Protein AF-A0A920T5D7-F1 (afdb_monomer_lite)

Foldseek 3Di:
DVVVVVVVVVVVVVVVVVQLQEADPVCNVCPVQAQDKDKDWDPPADPVRTKIKIWHWHQPDSNQWIKIWMDIPNNPKIKIKIWGQDPVVRWIKIWMGIPVGDIDIDTDDDDDDD

Secondary structure (DSSP, 8-state):
-HHHHHHHHHHHHHHHHHHHHSPPGGGGGGGGGTT-EEEEE-TT--SSS--EEEEEEEEEGGGTEEEEEEEEGGGTEEEEEEEEEETTTTEEEEEEEETTS-EEEEEE------

pLDDT: mean 87.91, std 14.85, range [49.25, 98.56]

Radius of gyration: 19.7 Å; chains: 1; bounding box: 43×52×41 Å

Structure (mmCIF, N/CA/C/O backbone):
data_AF-A0A920T5D7-F1
#
_entry.id   AF-A0A920T5D7-F1
#
loop_
_atom_site.group_PDB
_atom_site.id
_atom_site.type_symbol
_atom_site.label_atom_id
_atom_site.label_alt_id
_atom_site.label_comp_id
_atom_site.label_asym_id
_atom_site.label_entity_id
_atom_site.label_seq_id
_atom_site.pdbx_PDB_ins_code
_atom_site.Cartn_x
_atom_site.Cartn_y
_atom_site.Cartn_z
_atom_site.occupancy
_atom_site.B_iso_or_equiv
_atom_site.auth_seq_id
_atom_site.auth_comp_id
_atom_site.auth_asym_id
_atom_site.auth_atom_id
_atom_site.pdbx_PDB_model_num
ATOM 1 N N . MET A 1 1 ? 21.811 -41.297 -17.945 1.00 55.50 1 MET A N 1
ATOM 2 C CA . MET A 1 1 ? 21.712 -39.964 -18.592 1.00 55.50 1 MET A CA 1
ATOM 3 C C . MET A 1 1 ? 20.310 -39.352 -18.514 1.00 55.50 1 MET A C 1
ATOM 5 O O . MET A 1 1 ? 20.204 -38.248 -18.007 1.00 55.50 1 MET A O 1
ATOM 9 N N . LYS A 1 2 ? 19.225 -40.054 -18.898 1.00 49.25 2 LYS A N 1
ATOM 10 C CA . LYS A 1 2 ? 17.840 -39.523 -18.805 1.00 49.25 2 LYS A CA 1
ATOM 11 C C . LYS A 1 2 ? 17.432 -39.034 -17.399 1.00 49.25 2 LYS A C 1
ATOM 13 O O . LYS A 1 2 ? 16.849 -37.968 -17.282 1.00 49.25 2 LYS A O 1
ATOM 18 N N . LYS A 1 3 ? 17.811 -39.751 -16.329 1.00 52.78 3 LYS A N 1
ATOM 19 C CA . LYS A 1 3 ? 17.532 -39.342 -14.933 1.00 52.78 3 LYS A CA 1
ATOM 20 C C . LYS A 1 3 ? 18.279 -38.068 -14.494 1.00 52.78 3 LYS A C 1
ATOM 22 O O . LYS A 1 3 ? 17.747 -37.308 -13.701 1.00 52.78 3 LYS A O 1
ATOM 27 N N . ILE A 1 4 ? 19.474 -37.815 -15.038 1.00 62.03 4 ILE A N 1
ATOM 28 C CA . ILE A 1 4 ? 20.276 -36.614 -14.731 1.00 62.03 4 ILE A CA 1
ATOM 29 C C . ILE A 1 4 ? 19.677 -35.380 -15.424 1.00 62.03 4 ILE A C 1
ATOM 31 O O . ILE A 1 4 ? 19.588 -34.319 -14.816 1.00 62.03 4 ILE A O 1
ATOM 35 N N . ILE A 1 5 ? 19.182 -35.540 -16.657 1.00 63.28 5 ILE A N 1
ATOM 36 C CA . ILE A 1 5 ? 18.495 -34.472 -17.405 1.00 63.28 5 ILE A CA 1
ATOM 37 C C . ILE A 1 5 ? 17.206 -34.028 -16.690 1.00 63.28 5 ILE A C 1
ATOM 39 O O . ILE A 1 5 ? 16.928 -32.836 -16.627 1.00 63.28 5 ILE A O 1
ATOM 43 N N . VAL A 1 6 ? 16.454 -34.963 -16.095 1.00 61.47 6 VAL A N 1
ATOM 44 C CA . VAL A 1 6 ? 15.225 -34.648 -15.337 1.00 61.47 6 VAL A CA 1
ATOM 45 C C . VAL A 1 6 ? 15.520 -33.837 -14.067 1.00 61.47 6 VAL A C 1
ATOM 47 O O . VAL A 1 6 ? 14.794 -32.893 -13.773 1.00 61.47 6 VAL A O 1
ATOM 50 N N . ILE A 1 7 ? 16.602 -34.149 -13.344 1.00 63.22 7 ILE A N 1
ATOM 51 C CA . ILE A 1 7 ? 16.996 -33.415 -12.126 1.00 63.22 7 ILE A CA 1
ATOM 52 C C . ILE A 1 7 ? 17.459 -31.987 -12.465 1.00 63.22 7 ILE A C 1
ATOM 54 O O . ILE A 1 7 ? 17.081 -31.041 -11.776 1.00 63.22 7 ILE A O 1
ATOM 58 N N . LEU A 1 8 ? 18.214 -31.812 -13.556 1.00 61.91 8 LEU A N 1
ATOM 59 C CA . LEU A 1 8 ? 18.635 -30.492 -14.047 1.00 61.91 8 LEU A CA 1
ATOM 60 C C . LEU A 1 8 ? 17.445 -29.613 -14.463 1.00 61.91 8 LEU A C 1
ATOM 62 O O . LEU A 1 8 ? 17.428 -28.423 -14.154 1.00 61.91 8 LEU A O 1
ATOM 66 N N . PHE A 1 9 ? 16.429 -30.196 -15.104 1.00 60.38 9 PHE A N 1
ATOM 67 C CA . PHE A 1 9 ? 15.213 -29.467 -15.478 1.00 60.38 9 PHE A CA 1
ATOM 68 C C . PHE A 1 9 ? 14.397 -29.018 -14.257 1.00 60.38 9 PHE A C 1
ATOM 70 O O . PHE A 1 9 ? 13.904 -27.893 -14.226 1.00 60.38 9 PHE A O 1
ATOM 77 N N . PHE A 1 10 ? 14.289 -29.865 -13.228 1.00 60.75 10 PHE A N 1
ATOM 78 C CA . PHE A 1 10 ? 13.566 -29.521 -12.000 1.00 60.75 10 PHE A CA 1
ATOM 79 C C . PHE A 1 10 ? 14.275 -28.423 -11.188 1.00 60.75 10 PHE A C 1
ATOM 81 O O . PHE A 1 10 ? 13.616 -27.537 -10.649 1.00 60.75 10 PHE A O 1
ATOM 88 N N . GLY A 1 11 ? 15.613 -28.433 -11.145 1.00 62.00 11 GLY A N 1
ATOM 89 C CA . GLY A 1 11 ? 16.400 -27.391 -10.475 1.00 62.00 11 GLY A CA 1
ATOM 90 C C . GLY A 1 11 ? 16.265 -26.005 -11.120 1.00 62.00 11 GLY A C 1
ATOM 91 O O . GLY A 1 11 ? 16.162 -25.008 -10.406 1.00 62.00 11 GLY A O 1
ATOM 92 N N . LEU A 1 12 ? 16.192 -25.931 -12.457 1.00 60.91 12 LEU A N 1
ATOM 93 C CA . LEU A 1 12 ? 16.006 -24.660 -13.172 1.00 60.91 12 LEU A CA 1
ATOM 94 C C . LEU A 1 12 ? 14.642 -24.007 -12.889 1.00 60.91 12 LEU A C 1
ATOM 96 O O . LEU A 1 12 ? 14.566 -22.787 -12.750 1.00 60.91 12 LEU A O 1
ATOM 100 N N . LEU A 1 13 ? 13.577 -24.807 -12.773 1.00 60.56 13 LEU A N 1
ATOM 101 C CA . LEU A 1 13 ? 12.222 -24.308 -12.500 1.00 60.56 13 LEU A CA 1
ATOM 102 C C . LEU A 1 13 ? 12.110 -23.659 -11.111 1.00 60.56 13 LEU A C 1
ATOM 104 O O . LEU A 1 13 ? 11.432 -22.646 -10.948 1.00 60.56 13 LEU A O 1
ATOM 108 N N . ILE A 1 14 ? 12.810 -24.203 -10.113 1.00 60.03 14 ILE A N 1
ATOM 109 C CA . ILE A 1 14 ? 12.816 -23.655 -8.749 1.00 60.03 14 ILE A CA 1
ATOM 110 C C . ILE A 1 14 ? 13.587 -22.325 -8.695 1.00 60.03 14 ILE A C 1
ATOM 112 O O . ILE A 1 14 ? 13.147 -21.387 -8.033 1.00 60.03 14 ILE A O 1
ATOM 116 N N . ALA A 1 15 ? 14.701 -22.209 -9.424 1.00 58.62 15 ALA A N 1
ATOM 117 C CA . ALA A 1 15 ? 15.496 -20.981 -9.465 1.00 58.62 15 ALA A CA 1
ATOM 118 C C . ALA A 1 15 ? 14.745 -19.807 -10.124 1.00 58.62 15 ALA A C 1
ATOM 120 O O . ALA A 1 15 ? 14.776 -18.694 -9.601 1.00 58.62 15 ALA A O 1
ATOM 121 N N . GLN A 1 16 ? 14.012 -20.052 -11.219 1.00 56.03 16 GLN A N 1
ATOM 122 C CA . GLN A 1 16 ? 13.193 -19.014 -11.866 1.00 56.03 16 GLN A CA 1
ATOM 123 C C . GLN A 1 16 ? 12.056 -18.512 -10.966 1.00 56.03 16 GLN A C 1
ATOM 125 O O . GLN A 1 16 ? 11.758 -17.317 -10.961 1.00 56.03 16 GLN A O 1
ATOM 130 N N . ASN A 1 17 ? 11.456 -19.390 -10.158 1.00 57.78 17 ASN A N 1
ATOM 131 C CA . ASN A 1 17 ? 10.404 -18.993 -9.222 1.00 57.78 17 ASN A CA 1
ATOM 132 C C . ASN A 1 17 ? 10.900 -18.035 -8.128 1.00 57.78 17 ASN A C 1
ATOM 134 O O . ASN A 1 17 ? 10.125 -17.200 -7.667 1.00 57.78 17 ASN A O 1
ATOM 138 N N . ASN A 1 18 ? 12.165 -18.119 -7.714 1.00 58.44 18 ASN A N 1
ATOM 139 C CA . ASN A 1 18 ? 12.700 -17.230 -6.679 1.00 58.44 18 ASN A CA 1
ATOM 140 C C . ASN A 1 18 ? 12.926 -15.801 -7.201 1.00 58.44 18 ASN A C 1
ATOM 142 O O . ASN A 1 18 ? 12.562 -14.844 -6.521 1.00 58.44 18 ASN A O 1
ATOM 146 N N . GLU A 1 19 ? 13.435 -15.650 -8.427 1.00 58.72 19 GLU A N 1
ATOM 147 C CA . GLU A 1 19 ? 13.599 -14.347 -9.096 1.00 58.72 19 GLU A CA 1
ATOM 148 C C . GLU A 1 19 ? 12.241 -13.667 -9.332 1.00 58.72 19 GLU A C 1
ATOM 150 O O . GLU A 1 19 ? 12.048 -12.512 -8.946 1.00 58.72 19 GLU A O 1
ATOM 155 N N . ILE A 1 20 ? 11.256 -14.414 -9.856 1.00 59.97 20 ILE A N 1
ATOM 156 C CA . ILE A 1 20 ? 9.891 -13.917 -10.117 1.00 59.97 20 ILE A CA 1
ATOM 157 C C . ILE A 1 20 ? 9.202 -13.422 -8.842 1.00 59.97 20 ILE A C 1
ATOM 159 O O . ILE A 1 20 ? 8.314 -12.576 -8.938 1.00 59.97 20 ILE A O 1
ATOM 163 N N . ASN A 1 21 ? 9.580 -13.920 -7.662 1.00 70.56 21 ASN A N 1
ATOM 164 C CA . ASN A 1 21 ? 8.949 -13.572 -6.388 1.00 70.56 21 ASN A CA 1
ATOM 165 C C . ASN A 1 21 ? 9.705 -12.529 -5.560 1.00 70.56 21 ASN A C 1
ATOM 167 O O . ASN A 1 21 ? 9.163 -12.053 -4.562 1.00 70.56 21 ASN A O 1
ATOM 171 N N . SER A 1 22 ? 10.905 -12.136 -5.978 1.00 86.88 22 SER A N 1
ATOM 172 C CA . SER A 1 22 ? 11.711 -11.153 -5.256 1.00 86.88 22 SER A CA 1
ATOM 173 C C . SER A 1 22 ? 11.274 -9.710 -5.535 1.00 86.88 22 SER A C 1
ATOM 175 O O . SER A 1 22 ? 10.644 -9.409 -6.554 1.00 86.88 22 SER A O 1
ATOM 177 N N . LEU A 1 23 ? 11.580 -8.801 -4.605 1.00 94.69 23 LEU A N 1
ATOM 178 C CA . LEU A 1 23 ? 11.464 -7.365 -4.843 1.00 94.69 23 LEU A CA 1
ATOM 179 C C . LEU A 1 23 ? 12.704 -6.843 -5.570 1.00 94.69 23 LEU A C 1
ATOM 181 O O . LEU A 1 23 ? 13.831 -7.263 -5.303 1.00 94.69 23 LEU A O 1
ATOM 185 N N . SER A 1 24 ? 12.499 -5.857 -6.447 1.00 94.50 24 SER A N 1
ATOM 186 C CA . SER A 1 24 ? 13.607 -5.077 -7.001 1.00 94.50 24 SER A CA 1
ATOM 187 C C . SER A 1 24 ? 14.436 -4.441 -5.881 1.00 94.50 24 SER A C 1
ATOM 189 O O . SER A 1 24 ? 13.915 -4.136 -4.809 1.00 94.50 24 SER A O 1
ATOM 191 N N . GLU A 1 25 ? 15.726 -4.221 -6.134 1.00 94.31 25 GLU A N 1
ATOM 192 C CA . GLU A 1 25 ? 16.696 -3.806 -5.114 1.00 94.31 25 GLU A CA 1
ATOM 193 C C . GLU A 1 25 ? 16.235 -2.607 -4.272 1.00 94.31 25 GLU A C 1
ATOM 195 O O . GLU A 1 25 ? 16.253 -2.670 -3.044 1.00 94.31 25 GLU A O 1
ATOM 200 N N . HIS A 1 26 ? 15.726 -1.559 -4.921 1.00 94.62 26 HIS A N 1
ATOM 201 C CA . HIS A 1 26 ? 15.249 -0.343 -4.254 1.00 94.62 26 HIS A CA 1
ATOM 202 C C . HIS A 1 26 ? 13.988 -0.541 -3.404 1.00 94.62 26 HIS A C 1
ATOM 204 O O . HIS A 1 26 ? 13.661 0.309 -2.578 1.00 94.62 26 HIS A O 1
ATOM 210 N N . LEU A 1 27 ? 13.272 -1.649 -3.600 1.00 95.69 27 LEU A N 1
ATOM 211 C CA . LEU A 1 27 ? 12.076 -2.000 -2.843 1.00 95.69 27 LEU A CA 1
ATOM 212 C C . LEU A 1 27 ? 12.346 -3.045 -1.755 1.00 95.69 27 LEU A C 1
ATOM 214 O O . LEU A 1 27 ? 11.474 -3.256 -0.918 1.00 95.69 27 LEU A O 1
ATOM 218 N N . LYS A 1 28 ? 13.542 -3.646 -1.692 1.00 94.69 28 LYS A N 1
ATOM 219 C CA . LYS A 1 28 ? 13.901 -4.652 -0.674 1.00 94.69 28 LYS A CA 1
ATOM 220 C C . LYS A 1 28 ? 13.580 -4.255 0.775 1.00 94.69 28 LYS A C 1
ATOM 222 O O . LYS A 1 28 ? 13.114 -5.119 1.516 1.00 94.69 28 LYS A O 1
ATOM 227 N N . PRO A 1 29 ? 13.726 -2.985 1.213 1.00 93.38 29 PRO A N 1
ATOM 228 C CA . PRO A 1 29 ? 13.328 -2.599 2.570 1.00 93.38 29 PRO A CA 1
ATOM 229 C C . PRO A 1 29 ? 11.857 -2.904 2.908 1.00 93.38 29 PRO A C 1
ATOM 231 O O . PRO A 1 29 ? 11.515 -3.056 4.082 1.00 93.38 29 PRO A O 1
ATOM 234 N N . PHE A 1 30 ? 10.988 -3.030 1.897 1.00 94.88 30 PHE A N 1
ATOM 235 C CA . PHE A 1 30 ? 9.575 -3.345 2.075 1.00 94.88 30 PHE A CA 1
ATOM 236 C C . PHE A 1 30 ? 9.267 -4.842 2.234 1.00 94.88 30 PHE A C 1
ATOM 238 O O . PHE A 1 30 ? 8.141 -5.178 2.599 1.00 94.88 30 PHE A O 1
ATOM 245 N N . GLU A 1 31 ? 10.229 -5.748 2.019 1.00 94.69 31 GLU A N 1
ATOM 246 C CA . GLU A 1 31 ? 9.993 -7.205 2.059 1.00 94.69 31 GLU A CA 1
ATOM 247 C C . GLU A 1 31 ? 9.314 -7.655 3.354 1.00 94.69 31 GLU A C 1
ATOM 249 O O . GLU A 1 31 ? 8.392 -8.467 3.335 1.00 94.69 31 GLU A O 1
ATOM 254 N N . ARG A 1 32 ? 9.699 -7.061 4.491 1.00 95.00 32 ARG A N 1
ATOM 255 C CA . ARG A 1 32 ? 9.142 -7.408 5.805 1.00 95.00 32 ARG A CA 1
ATOM 256 C C . ARG A 1 32 ? 7.650 -7.103 5.963 1.00 95.00 32 ARG A C 1
ATOM 258 O O . ARG A 1 32 ? 7.072 -7.557 6.954 1.00 95.00 32 ARG A O 1
ATOM 265 N N . TYR A 1 33 ? 7.053 -6.311 5.074 1.00 96.50 33 TYR A N 1
ATOM 266 C CA . TYR A 1 33 ? 5.638 -5.930 5.119 1.00 96.50 33 TYR A CA 1
ATOM 267 C C . TYR A 1 33 ? 4.781 -6.742 4.146 1.00 96.50 33 TYR A C 1
ATOM 269 O O . TYR A 1 33 ? 3.578 -6.845 4.358 1.00 96.50 33 TYR A O 1
ATOM 277 N N . LEU A 1 34 ? 5.376 -7.337 3.110 1.00 96.31 34 LEU A N 1
ATOM 278 C CA . LEU A 1 34 ? 4.629 -8.038 2.071 1.00 96.31 34 LEU A CA 1
ATOM 279 C C . LEU A 1 34 ? 3.825 -9.227 2.612 1.00 96.31 34 LEU A C 1
ATOM 281 O O . LEU A 1 34 ? 4.299 -9.989 3.455 1.00 96.31 34 LEU A O 1
ATOM 285 N N . GLY A 1 35 ? 2.605 -9.381 2.095 1.00 96.06 35 GLY A N 1
ATOM 286 C CA . GLY A 1 35 ? 1.644 -10.410 2.487 1.00 96.06 35 GLY A CA 1
ATOM 287 C C . GLY A 1 35 ? 1.007 -10.174 3.857 1.00 96.06 35 GLY A C 1
ATOM 288 O O . GLY A 1 35 ? 0.258 -11.028 4.330 1.00 96.06 35 GLY A O 1
ATOM 289 N N . LYS A 1 36 ? 1.300 -9.048 4.519 1.00 98.19 36 LYS A N 1
ATOM 290 C CA . LYS A 1 36 ? 0.774 -8.738 5.850 1.00 98.19 36 LYS A CA 1
ATOM 291 C C . LYS A 1 36 ? -0.390 -7.769 5.775 1.00 98.19 36 LYS A C 1
ATOM 293 O O . LYS A 1 36 ? -0.451 -6.884 4.921 1.00 98.19 36 LYS A O 1
ATOM 298 N N . THR A 1 37 ? -1.277 -7.932 6.746 1.00 98.38 37 THR A N 1
ATOM 299 C CA . THR A 1 37 ? -2.372 -7.012 7.022 1.00 98.38 37 THR A CA 1
ATOM 300 C C . THR A 1 37 ? -2.104 -6.319 8.346 1.00 98.38 37 THR A C 1
ATOM 302 O O . THR A 1 37 ? -1.793 -6.972 9.344 1.00 98.38 37 THR A O 1
ATOM 305 N N . PHE A 1 38 ? -2.229 -4.999 8.355 1.00 98.00 38 PHE A N 1
ATOM 306 C CA . PHE A 1 38 ? -2.069 -4.165 9.536 1.00 98.00 38 PHE A CA 1
ATOM 307 C C . PHE A 1 38 ? -3.403 -3.514 9.864 1.00 98.00 38 PHE A C 1
ATOM 309 O O . PHE A 1 38 ? -4.086 -3.028 8.967 1.00 98.00 38 PHE A O 1
ATOM 316 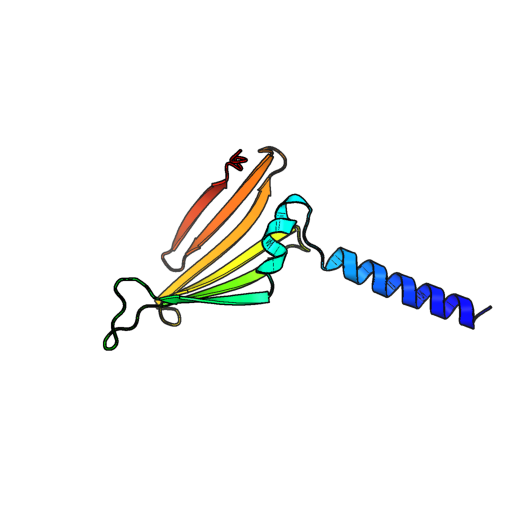N N . LYS A 1 39 ? -3.751 -3.483 11.149 1.00 97.50 39 LYS A N 1
ATOM 317 C CA . LYS A 1 39 ? -4.903 -2.746 11.663 1.00 97.50 39 LYS A CA 1
ATOM 318 C C . LYS A 1 39 ? -4.397 -1.635 12.574 1.00 97.50 39 LYS A C 1
ATOM 320 O O . LYS A 1 39 ? -3.685 -1.917 13.535 1.00 97.50 39 LYS A O 1
ATOM 325 N N . GLY A 1 40 ? -4.744 -0.396 12.250 1.00 96.56 40 GLY A N 1
ATOM 326 C CA . GLY A 1 40 ? -4.471 0.781 13.065 1.00 96.56 40 GLY A CA 1
ATOM 327 C C . GLY A 1 40 ? -5.769 1.333 13.636 1.00 96.56 40 GLY A C 1
ATOM 328 O O . GLY A 1 40 ? -6.769 1.408 12.931 1.00 96.56 40 GLY A O 1
ATOM 329 N N . GLU A 1 41 ? -5.759 1.711 14.907 1.00 97.00 41 GLU A N 1
ATOM 330 C CA . GLU A 1 41 ? -6.868 2.422 15.539 1.00 97.00 41 GLU A CA 1
ATOM 331 C C . GLU A 1 41 ? -6.569 3.924 15.545 1.00 97.00 41 GLU A C 1
ATOM 333 O O . GLU A 1 41 ? -5.442 4.341 15.829 1.00 97.00 41 GLU A O 1
ATOM 338 N N . PHE A 1 42 ? -7.559 4.745 15.193 1.00 94.69 42 PHE A N 1
ATOM 339 C CA . PHE A 1 42 ? -7.391 6.195 15.192 1.00 94.69 42 PHE A CA 1
ATOM 340 C C . PHE A 1 42 ? -7.404 6.733 16.624 1.00 94.69 42 PHE A C 1
ATOM 342 O O . PHE A 1 42 ? -8.132 6.238 17.477 1.00 94.69 42 PHE A O 1
ATOM 349 N N . ALA A 1 43 ? -6.666 7.817 16.881 1.00 95.50 43 ALA A N 1
ATOM 350 C CA . ALA A 1 43 ? -6.634 8.454 18.203 1.00 95.50 43 ALA A CA 1
ATOM 351 C C . ALA A 1 43 ? -8.013 8.956 18.682 1.00 95.50 43 ALA A C 1
ATOM 353 O O . ALA A 1 43 ? -8.219 9.156 19.875 1.00 95.50 43 ALA A O 1
ATOM 354 N N . THR A 1 44 ? -8.950 9.171 17.755 1.00 93.81 44 THR A N 1
ATOM 355 C CA . THR A 1 44 ? -10.338 9.579 18.019 1.00 93.81 44 THR A CA 1
ATOM 356 C C . THR A 1 44 ? -11.303 8.404 18.203 1.00 93.81 44 THR A C 1
ATOM 358 O O . THR A 1 44 ? -12.489 8.634 18.430 1.00 93.81 44 THR A O 1
ATOM 361 N N . SER A 1 45 ? -10.825 7.164 18.075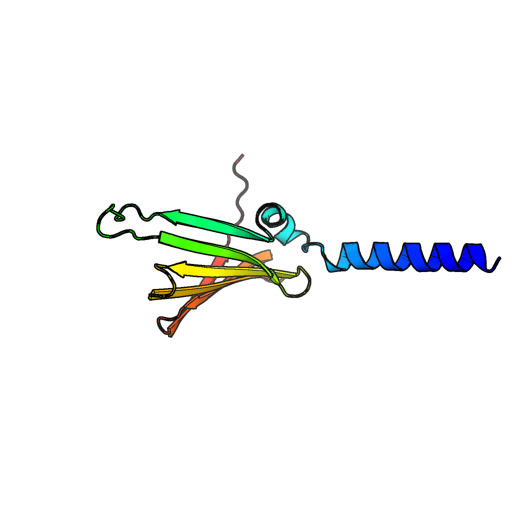 1.00 94.38 45 SER A N 1
ATOM 362 C CA . SER A 1 45 ? -11.623 5.951 18.257 1.00 94.38 45 SER A CA 1
ATOM 363 C C . SER A 1 45 ? -12.081 5.809 19.711 1.00 94.38 45 SER A C 1
ATOM 365 O O . SER A 1 45 ? -11.308 6.043 20.643 1.00 94.38 45 SER A O 1
ATOM 367 N N . THR A 1 46 ? -13.338 5.409 19.915 1.00 95.62 46 THR A N 1
ATOM 368 C CA . THR A 1 46 ? -13.875 5.052 21.238 1.00 95.62 46 THR A CA 1
ATOM 369 C C . THR A 1 46 ? -14.545 3.682 21.199 1.00 95.62 46 THR A C 1
ATOM 371 O O . THR A 1 46 ? -14.758 3.110 20.131 1.00 95.62 46 THR A O 1
ATOM 374 N N . LYS A 1 47 ? -14.923 3.141 22.365 1.00 93.19 47 LYS A N 1
ATOM 375 C CA . LYS A 1 47 ? -15.646 1.859 22.434 1.00 93.19 47 LYS A CA 1
ATOM 376 C C . LYS A 1 47 ? -17.009 1.923 21.742 1.00 93.19 47 LYS A C 1
ATOM 378 O O . LYS A 1 47 ? -17.443 0.941 21.154 1.00 93.19 47 LYS A O 1
ATOM 383 N N . GLU A 1 48 ? -17.675 3.070 21.825 1.00 96.06 48 GLU A N 1
ATOM 384 C CA . GLU A 1 48 ? -19.007 3.314 21.269 1.00 96.06 48 GLU A CA 1
ATOM 385 C C . GLU A 1 48 ? -18.945 3.656 19.777 1.00 96.06 48 GLU A C 1
ATOM 387 O O . GLU A 1 48 ? -19.884 3.368 19.036 1.00 96.06 48 GLU A O 1
ATOM 392 N N . LYS A 1 49 ? -17.840 4.264 19.334 1.00 93.38 49 LYS A N 1
ATOM 393 C CA . LYS A 1 49 ? -17.587 4.612 17.938 1.00 93.38 49 LYS A CA 1
ATOM 394 C C . LYS A 1 49 ? -16.159 4.208 17.556 1.00 93.38 49 LYS A C 1
ATOM 396 O O . LYS A 1 49 ? -15.275 5.070 17.509 1.00 93.38 49 LYS A O 1
ATOM 401 N N . PRO A 1 50 ? -15.916 2.910 17.306 1.00 93.88 50 PRO A N 1
ATOM 402 C CA . PRO A 1 50 ? -14.602 2.455 16.891 1.00 93.88 50 PRO A CA 1
ATOM 403 C C . PRO A 1 50 ? -14.274 3.030 15.515 1.00 93.88 50 PRO A C 1
ATOM 405 O O . PRO A 1 50 ? -15.106 3.003 14.609 1.00 93.88 50 PRO A O 1
ATOM 408 N N . VAL A 1 51 ? -13.056 3.543 15.364 1.00 96.94 51 VAL A N 1
ATOM 409 C CA . VAL A 1 51 ? -12.537 4.018 14.081 1.00 96.94 51 VAL A CA 1
ATOM 410 C C . VAL A 1 51 ? -11.191 3.362 13.838 1.00 96.94 51 VAL A C 1
ATOM 412 O O . VAL A 1 51 ? -10.243 3.560 14.601 1.00 96.94 51 VAL A O 1
ATOM 415 N N . PHE A 1 52 ? -11.096 2.570 12.775 1.00 97.06 52 PHE A N 1
ATOM 416 C CA . PHE A 1 52 ? -9.881 1.834 12.442 1.00 97.06 52 PHE A CA 1
ATOM 417 C C . PHE A 1 52 ? -9.625 1.816 10.939 1.00 97.06 52 PHE A C 1
ATOM 419 O O . PHE A 1 52 ? -10.553 1.870 10.137 1.00 97.06 52 PHE A O 1
ATOM 426 N N . ASP A 1 53 ? -8.352 1.712 10.576 1.00 97.75 53 ASP A N 1
ATOM 427 C CA . ASP A 1 53 ? -7.886 1.491 9.211 1.00 97.75 53 ASP A CA 1
ATOM 428 C C . ASP A 1 53 ? -7.257 0.101 9.118 1.00 97.75 53 ASP A C 1
ATOM 430 O O . ASP A 1 53 ? -6.468 -0.298 9.982 1.00 97.75 53 ASP A O 1
ATOM 434 N N . VAL A 1 54 ? -7.607 -0.642 8.076 1.00 98.25 54 VAL A N 1
ATOM 435 C CA . VAL A 1 54 ? -6.988 -1.924 7.745 1.00 98.25 54 VAL A CA 1
ATOM 436 C C . VAL A 1 54 ? -6.236 -1.757 6.440 1.00 98.25 54 VAL A C 1
ATOM 438 O O . VAL A 1 54 ? -6.850 -1.452 5.426 1.00 98.25 54 VAL A O 1
ATOM 441 N N . SER A 1 55 ? -4.928 -2.016 6.446 1.00 98.44 55 SER A N 1
ATOM 442 C CA . SER A 1 55 ? -4.102 -1.995 5.237 1.00 98.44 55 SER A CA 1
ATOM 443 C C . SER A 1 55 ? -3.518 -3.366 4.924 1.00 98.44 55 SER A C 1
ATOM 445 O O . SER A 1 55 ? -3.032 -4.059 5.817 1.00 98.44 55 SER A O 1
ATOM 447 N N . HIS A 1 56 ? -3.536 -3.752 3.651 1.00 98.56 56 HIS A N 1
ATOM 448 C CA . HIS A 1 56 ? -2.907 -4.964 3.141 1.00 98.56 56 HIS A CA 1
ATOM 449 C C . HIS A 1 56 ? -1.796 -4.605 2.156 1.00 98.56 56 HIS A C 1
ATOM 451 O O . HIS A 1 56 ? -1.993 -3.783 1.259 1.00 98.56 56 HIS A O 1
ATOM 457 N N . TRP A 1 57 ? -0.623 -5.203 2.356 1.00 98.38 57 TRP A N 1
ATOM 458 C CA . TRP A 1 57 ? 0.595 -4.883 1.619 1.00 98.38 57 TRP A CA 1
ATOM 459 C C . TRP A 1 57 ? 0.967 -6.033 0.698 1.00 98.38 57 TRP A C 1
ATOM 461 O O . TRP A 1 57 ? 1.277 -7.133 1.150 1.00 98.38 57 TRP A O 1
ATOM 471 N N . GLU A 1 58 ? 1.006 -5.762 -0.598 1.00 97.56 58 GLU A N 1
ATOM 472 C CA . GLU A 1 58 ? 1.243 -6.761 -1.626 1.00 97.56 58 GLU A CA 1
ATOM 473 C C . GLU A 1 58 ? 2.374 -6.366 -2.559 1.00 97.56 58 GLU A C 1
ATOM 475 O O . GLU A 1 58 ? 2.669 -5.197 -2.821 1.00 97.56 58 GLU A O 1
ATOM 480 N N . ARG A 1 59 ? 2.993 -7.399 -3.117 1.00 96.50 59 ARG A N 1
ATOM 481 C CA . ARG A 1 59 ? 3.894 -7.253 -4.244 1.00 96.50 59 ARG A CA 1
ATOM 482 C C . ARG A 1 59 ? 3.064 -7.011 -5.498 1.00 96.50 59 ARG A C 1
ATOM 484 O O . ARG A 1 59 ? 2.127 -7.753 -5.771 1.00 96.50 59 ARG A O 1
ATOM 491 N N . ALA A 1 60 ? 3.463 -6.037 -6.301 1.00 96.12 60 ALA A N 1
ATOM 492 C CA . ALA A 1 60 ? 2.841 -5.748 -7.583 1.00 96.12 60 ALA A CA 1
ATOM 493 C C . ALA A 1 60 ? 3.892 -5.667 -8.699 1.00 96.12 60 ALA A C 1
ATOM 495 O O . ALA A 1 60 ? 5.097 -5.551 -8.450 1.00 96.12 60 ALA A O 1
ATOM 496 N N . LEU A 1 61 ? 3.429 -5.762 -9.949 1.00 95.56 61 LEU A N 1
ATOM 497 C CA . LEU A 1 61 ? 4.249 -5.616 -11.160 1.00 95.56 61 LEU A CA 1
ATOM 498 C C . LEU A 1 61 ? 5.537 -6.457 -11.132 1.00 95.56 61 LEU A C 1
ATOM 500 O O . LEU A 1 61 ? 6.629 -5.950 -11.386 1.00 95.56 61 LEU A O 1
ATOM 504 N N . ASN A 1 62 ? 5.417 -7.737 -10.775 1.00 93.38 62 ASN A N 1
ATOM 505 C CA . ASN A 1 62 ? 6.543 -8.670 -10.687 1.00 93.38 62 ASN A CA 1
ATOM 506 C C . ASN A 1 62 ? 7.688 -8.174 -9.780 1.00 93.38 62 ASN A C 1
ATOM 508 O O . ASN A 1 62 ? 8.857 -8.331 -10.108 1.00 93.38 62 ASN A O 1
ATOM 512 N N . GLY A 1 63 ? 7.359 -7.549 -8.643 1.00 94.69 63 GLY A N 1
ATOM 513 C CA . GLY A 1 63 ? 8.352 -7.066 -7.674 1.00 94.69 63 GLY A CA 1
ATOM 514 C C . GLY A 1 63 ? 8.917 -5.679 -7.974 1.00 94.69 63 GLY A C 1
ATOM 515 O O . GLY A 1 63 ? 9.809 -5.204 -7.269 1.00 94.69 63 GLY A O 1
ATOM 516 N N . ARG A 1 64 ? 8.388 -5.005 -9.001 1.00 96.00 64 ARG A N 1
ATOM 517 C CA . ARG A 1 64 ? 8.748 -3.624 -9.359 1.00 96.00 64 ARG A CA 1
ATOM 518 C C . ARG A 1 64 ? 7.842 -2.575 -8.719 1.00 96.00 64 ARG A C 1
ATOM 520 O O . ARG A 1 64 ? 8.099 -1.384 -8.879 1.00 96.00 64 ARG A O 1
ATOM 527 N N . ALA A 1 65 ? 6.803 -3.012 -8.015 1.00 97.62 65 ALA A N 1
ATOM 528 C CA . ALA A 1 65 ? 5.913 -2.149 -7.265 1.00 97.62 65 ALA A CA 1
ATOM 529 C C . ALA A 1 65 ? 5.485 -2.789 -5.942 1.00 97.62 65 ALA A C 1
ATOM 531 O O . ALA A 1 65 ? 5.444 -4.015 -5.809 1.00 97.62 65 ALA A O 1
ATOM 532 N N . ILE A 1 66 ? 5.113 -1.938 -4.993 1.00 98.12 66 ILE A N 1
ATOM 533 C CA . ILE A 1 66 ? 4.360 -2.312 -3.795 1.00 98.12 66 ILE A CA 1
ATOM 534 C C . ILE A 1 66 ? 2.950 -1.762 -3.961 1.00 98.12 66 ILE A C 1
ATOM 536 O O . ILE A 1 66 ? 2.792 -0.582 -4.274 1.00 98.12 66 ILE A O 1
ATOM 540 N N . ARG A 1 67 ? 1.944 -2.605 -3.752 1.00 98.50 67 ARG A N 1
ATOM 541 C CA . ARG A 1 67 ? 0.542 -2.201 -3.660 1.00 98.50 67 ARG A CA 1
ATOM 542 C C . ARG A 1 67 ? 0.140 -2.202 -2.197 1.00 98.50 67 ARG A C 1
ATOM 544 O O . ARG A 1 67 ? 0.388 -3.174 -1.491 1.00 98.50 67 ARG A O 1
ATOM 551 N N . ILE A 1 68 ? -0.471 -1.117 -1.748 1.00 98.44 68 ILE A N 1
ATOM 552 C CA . ILE A 1 68 ? -1.023 -1.005 -0.402 1.00 98.44 68 ILE A CA 1
ATOM 553 C C . ILE A 1 68 ? -2.480 -0.617 -0.560 1.00 98.44 68 ILE A C 1
ATOM 555 O O . ILE A 1 68 ? -2.776 0.515 -0.933 1.00 98.44 68 ILE A O 1
ATOM 559 N N . MET A 1 69 ? -3.378 -1.556 -0.300 1.00 98.25 69 MET A N 1
ATOM 560 C CA . MET A 1 69 ? -4.806 -1.271 -0.228 1.00 98.25 69 MET A CA 1
ATOM 561 C C . MET A 1 69 ? -5.154 -0.990 1.223 1.00 98.25 69 MET A C 1
ATOM 563 O O . MET A 1 69 ? -4.692 -1.718 2.100 1.00 98.25 69 MET A O 1
ATOM 567 N N . HIS A 1 70 ? -5.951 0.037 1.484 1.00 97.38 70 HIS A N 1
ATOM 568 C CA . HIS A 1 70 ? -6.445 0.296 2.825 1.00 97.38 70 HIS A CA 1
ATOM 569 C C . HIS A 1 70 ? -7.935 0.640 2.839 1.00 97.38 70 HIS A C 1
ATOM 571 O O . HIS A 1 70 ? -8.498 1.072 1.829 1.00 97.38 70 HIS A O 1
ATOM 577 N N . SER A 1 71 ? -8.564 0.383 3.981 1.00 97.88 71 SER A N 1
ATOM 578 C CA . SER A 1 71 ? -10.001 0.476 4.188 1.00 97.88 71 SER A CA 1
ATOM 579 C C . SER A 1 71 ? -10.282 0.910 5.621 1.00 97.88 71 SER A C 1
ATOM 581 O O . SER A 1 71 ? -10.025 0.174 6.576 1.00 97.88 71 SER A O 1
ATOM 583 N N . VAL A 1 72 ? -10.867 2.092 5.752 1.00 97.56 72 VAL A N 1
ATOM 584 C CA . VAL A 1 72 ? -11.361 2.658 7.003 1.00 97.56 72 VAL A CA 1
ATOM 585 C C . VAL A 1 72 ? -12.784 2.171 7.241 1.00 97.56 72 VAL A C 1
ATOM 587 O O . VAL A 1 72 ? -13.608 2.216 6.325 1.00 97.56 72 VAL A O 1
ATOM 590 N N . ASN A 1 73 ? -13.058 1.712 8.467 1.00 95.25 73 ASN A N 1
ATOM 591 C CA . ASN A 1 73 ? -14.384 1.288 8.937 1.00 95.25 73 ASN A CA 1
ATOM 592 C C . ASN A 1 73 ? -15.139 0.416 7.920 1.00 95.25 73 ASN A C 1
ATOM 594 O O . ASN A 1 73 ? -16.227 0.765 7.467 1.00 95.25 73 ASN A O 1
ATOM 598 N N . ASP A 1 74 ? -14.519 -0.692 7.513 1.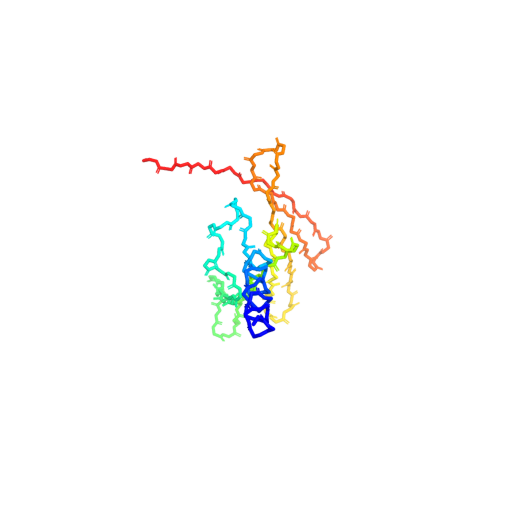00 93.75 74 ASP A N 1
ATOM 599 C CA . ASP A 1 74 ? -15.122 -1.679 6.605 1.00 93.75 74 ASP A CA 1
ATOM 600 C C . ASP A 1 74 ? -15.595 -1.111 5.247 1.00 93.75 74 ASP A C 1
ATOM 602 O O . ASP A 1 74 ? -16.493 -1.656 4.608 1.00 93.75 74 ASP A O 1
ATOM 606 N N . GLY A 1 75 ? -14.949 -0.040 4.773 1.00 94.31 75 GLY A N 1
ATOM 607 C CA . GLY A 1 75 ? -15.119 0.491 3.417 1.00 94.31 75 GLY A CA 1
ATOM 608 C C . GLY A 1 75 ? -15.791 1.860 3.351 1.00 94.31 75 GLY A C 1
ATOM 609 O O . GLY A 1 75 ? -16.040 2.348 2.250 1.00 94.31 75 GLY A O 1
ATOM 610 N N . GLU A 1 76 ? -16.045 2.501 4.496 1.00 96.31 76 GLU A N 1
ATOM 611 C CA . GLU A 1 76 ? -16.530 3.888 4.566 1.00 96.31 76 GLU A CA 1
ATOM 612 C C . GLU A 1 76 ? -15.608 4.842 3.789 1.00 96.31 76 GLU A C 1
ATOM 614 O O . GLU A 1 76 ? -16.063 5.712 3.047 1.00 96.31 76 GLU A O 1
ATOM 619 N N . TYR A 1 77 ? -14.298 4.632 3.911 1.00 97.00 77 TYR A N 1
ATOM 620 C CA . TYR A 1 77 ? -13.289 5.306 3.107 1.00 97.00 77 TYR A CA 1
ATOM 621 C C . TYR A 1 77 ? -12.189 4.319 2.744 1.00 97.00 77 TYR A C 1
ATOM 623 O O . TYR A 1 77 ? -11.686 3.600 3.600 1.00 97.00 77 TYR A O 1
ATOM 631 N N . GLY A 1 78 ? -11.796 4.288 1.477 1.00 97.56 78 GLY A N 1
ATOM 632 C CA . GLY A 1 78 ? -10.774 3.374 1.000 1.00 97.56 78 GLY A CA 1
ATOM 633 C C . GLY A 1 78 ? -9.772 4.072 0.110 1.00 97.56 78 GLY A C 1
ATOM 634 O O . GLY A 1 78 ? -10.023 5.146 -0.450 1.00 97.56 78 GLY A O 1
ATOM 635 N N . GLY A 1 79 ? -8.640 3.414 -0.065 1.00 97.94 79 GLY A N 1
ATOM 636 C CA . GLY A 1 79 ? -7.678 3.847 -1.046 1.00 97.94 79 GLY A CA 1
ATOM 637 C C . GLY A 1 79 ? -6.639 2.800 -1.377 1.00 97.94 79 GLY A C 1
ATOM 638 O O . GLY A 1 79 ? -6.511 1.760 -0.732 1.00 97.94 79 GLY A O 1
ATOM 639 N N . GLU A 1 80 ? -5.881 3.105 -2.414 1.00 98.19 80 GLU A N 1
ATOM 640 C CA . GLU A 1 80 ? -4.827 2.252 -2.919 1.00 98.19 80 GLU A CA 1
ATOM 641 C C . GLU A 1 80 ? -3.601 3.089 -3.238 1.00 98.19 80 GLU A C 1
ATOM 643 O O . GLU A 1 80 ? -3.682 4.070 -3.973 1.00 98.19 80 GLU A O 1
ATOM 648 N N . SER A 1 81 ? -2.460 2.692 -2.685 1.00 98.06 81 SER A N 1
ATOM 649 C CA . SER A 1 81 ? -1.163 3.265 -3.018 1.00 98.06 81 SER A CA 1
ATOM 650 C C . SER A 1 81 ? -0.354 2.286 -3.854 1.00 98.06 81 SER A C 1
ATOM 652 O O . SER A 1 81 ? -0.199 1.125 -3.475 1.00 98.06 81 SER A O 1
ATOM 654 N N . ILE A 1 82 ? 0.227 2.775 -4.946 1.00 98.31 82 ILE A N 1
ATOM 655 C CA . ILE A 1 82 ? 1.243 2.060 -5.720 1.00 98.31 82 ILE A CA 1
ATOM 656 C C . ILE A 1 82 ? 2.576 2.774 -5.528 1.00 98.31 82 ILE A C 1
ATOM 658 O O . ILE A 1 82 ? 2.714 3.928 -5.924 1.00 98.31 82 ILE A O 1
ATOM 662 N N . ILE A 1 83 ? 3.554 2.095 -4.928 1.00 97.88 83 ILE A N 1
ATOM 663 C CA . ILE A 1 83 ? 4.917 2.603 -4.722 1.00 97.88 83 ILE A CA 1
ATOM 664 C C . ILE A 1 83 ? 5.846 1.949 -5.742 1.00 97.88 83 ILE A C 1
ATOM 666 O O . ILE A 1 83 ? 5.863 0.725 -5.868 1.00 97.88 83 ILE A O 1
ATOM 670 N N . THR A 1 84 ? 6.647 2.749 -6.443 1.00 97.50 84 THR A N 1
ATOM 671 C CA . THR A 1 84 ? 7.650 2.283 -7.414 1.00 97.50 84 THR A CA 1
ATOM 672 C C . THR A 1 84 ? 8.965 3.038 -7.255 1.00 97.50 84 THR A C 1
ATOM 674 O O . THR A 1 84 ? 9.028 4.075 -6.597 1.00 97.50 84 THR A O 1
ATOM 677 N N . TRP A 1 85 ? 10.027 2.521 -7.867 1.00 96.56 85 TRP A N 1
ATOM 678 C CA . TRP A 1 85 ? 11.284 3.246 -8.029 1.00 96.56 85 TRP A CA 1
ATOM 679 C C . TRP A 1 85 ? 11.315 3.985 -9.372 1.00 96.56 85 TRP A C 1
ATOM 681 O O . TRP A 1 85 ? 11.207 3.359 -10.430 1.00 96.56 85 TRP A O 1
ATOM 691 N N . ASP A 1 86 ? 11.500 5.305 -9.338 1.00 95.69 86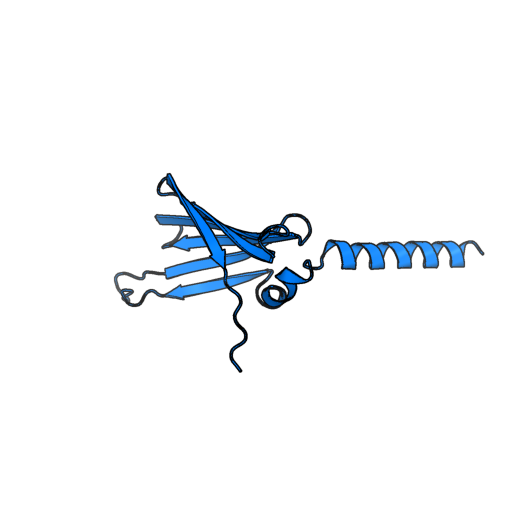 ASP A N 1
ATOM 692 C CA . ASP A 1 86 ? 11.689 6.131 -10.529 1.00 95.69 86 ASP A CA 1
ATOM 693 C C . ASP A 1 86 ? 13.188 6.292 -10.815 1.00 95.69 86 ASP A C 1
ATOM 695 O O . ASP A 1 86 ? 13.912 6.986 -10.100 1.00 95.69 86 ASP A O 1
ATOM 699 N N . VAL A 1 87 ? 13.649 5.667 -11.901 1.00 93.25 87 VAL A N 1
ATOM 700 C CA . VAL A 1 87 ? 15.062 5.680 -12.315 1.00 93.25 87 VAL A CA 1
ATOM 701 C C . VAL A 1 87 ? 15.569 7.066 -12.707 1.00 93.25 87 VAL A C 1
ATOM 703 O O . VAL A 1 87 ? 16.749 7.348 -12.534 1.00 93.25 87 VAL A O 1
ATOM 706 N N . LYS A 1 88 ? 14.703 7.945 -13.228 1.00 93.06 88 LYS A N 1
ATOM 707 C CA . LYS A 1 88 ? 15.099 9.298 -13.646 1.00 93.06 88 LYS A CA 1
ATOM 708 C C . LYS A 1 88 ? 15.242 10.215 -12.439 1.00 93.06 88 LYS A C 1
ATOM 710 O O . LYS A 1 88 ? 16.102 11.088 -12.434 1.00 93.06 88 LYS A O 1
ATOM 715 N N . LYS A 1 89 ? 14.393 10.016 -11.429 1.00 91.50 89 LYS A N 1
ATOM 716 C CA . LYS A 1 89 ? 14.420 10.783 -10.177 1.00 91.50 89 LYS A CA 1
ATOM 717 C C . LYS A 1 89 ? 15.352 10.191 -9.122 1.00 91.50 89 LYS A C 1
ATOM 719 O O . LYS A 1 89 ? 15.613 10.862 -8.129 1.00 91.50 89 LYS A O 1
ATOM 724 N N . ASN A 1 90 ? 15.826 8.959 -9.321 1.00 92.00 90 ASN A N 1
ATOM 725 C CA . ASN A 1 90 ? 16.624 8.210 -8.350 1.00 92.00 90 ASN A CA 1
ATOM 726 C C . ASN A 1 90 ? 15.955 8.194 -6.960 1.00 92.00 90 ASN A C 1
ATOM 728 O O . ASN A 1 90 ? 16.569 8.514 -5.942 1.00 92.00 90 ASN A O 1
ATOM 732 N N . SER A 1 91 ? 14.650 7.917 -6.940 1.00 94.62 91 SER A N 1
ATOM 733 C CA . SER A 1 91 ? 13.801 8.073 -5.758 1.00 94.62 91 SER A CA 1
ATOM 734 C C . SER A 1 91 ? 12.592 7.138 -5.827 1.00 94.62 91 SER A C 1
ATOM 736 O O . SER A 1 91 ? 12.144 6.750 -6.911 1.00 94.62 91 SER A O 1
ATOM 738 N N . LEU A 1 92 ? 12.045 6.784 -4.660 1.00 96.50 92 LEU A N 1
ATOM 739 C CA . LEU A 1 92 ? 10.724 6.171 -4.598 1.00 96.50 92 LEU A CA 1
ATOM 740 C C . LEU A 1 92 ? 9.677 7.215 -4.985 1.00 96.50 92 LEU A C 1
ATOM 742 O O . LEU A 1 92 ? 9.741 8.376 -4.574 1.00 96.50 92 LEU A O 1
ATOM 746 N N . VAL A 1 93 ? 8.675 6.780 -5.730 1.00 97.44 93 VAL A N 1
ATOM 747 C CA . VAL A 1 93 ? 7.493 7.571 -6.057 1.00 97.44 93 VAL A CA 1
ATOM 748 C C . VAL A 1 93 ? 6.251 6.762 -5.739 1.00 97.44 93 VAL A C 1
ATOM 750 O O . VAL A 1 93 ? 6.275 5.530 -5.795 1.00 97.44 93 VAL A O 1
ATOM 753 N N . SER A 1 94 ? 5.165 7.446 -5.409 1.00 97.50 94 SER A N 1
ATOM 754 C CA . SER A 1 94 ? 3.878 6.798 -5.212 1.00 97.50 94 SER A CA 1
ATOM 755 C C . SER A 1 94 ? 2.729 7.584 -5.810 1.00 97.50 94 SER A C 1
ATOM 757 O O . SER A 1 94 ? 2.778 8.811 -5.912 1.00 97.50 94 SER A O 1
ATOM 759 N N . SER A 1 95 ? 1.693 6.846 -6.188 1.00 98.12 95 SER A N 1
ATOM 760 C CA . SER A 1 95 ? 0.376 7.377 -6.519 1.00 98.12 95 SER A CA 1
ATOM 761 C C . SER A 1 95 ? -0.635 6.754 -5.569 1.00 98.12 95 SER A C 1
ATOM 763 O O . SER A 1 95 ? -0.633 5.536 -5.389 1.00 98.12 95 SER A O 1
ATOM 765 N N . TYR A 1 96 ? -1.469 7.591 -4.965 1.00 98.06 96 TYR A N 1
ATOM 766 C CA . TYR A 1 96 ? -2.527 7.209 -4.042 1.00 98.06 96 TYR A CA 1
ATOM 767 C C . TYR A 1 96 ? -3.884 7.576 -4.634 1.00 98.06 96 TYR A C 1
ATOM 769 O O . TYR A 1 96 ? -4.113 8.739 -4.966 1.00 98.06 96 TYR A O 1
ATOM 777 N N . PHE A 1 97 ? -4.764 6.588 -4.756 1.00 97.88 97 PHE A N 1
ATOM 778 C CA . PHE A 1 97 ? -6.117 6.702 -5.295 1.00 97.88 97 PHE A CA 1
ATOM 779 C C . PHE A 1 97 ? -7.125 6.476 -4.178 1.00 97.88 97 PHE A C 1
ATOM 781 O O . PHE A 1 97 ? -6.909 5.604 -3.339 1.00 97.88 97 PHE A O 1
ATOM 788 N N . THR A 1 98 ? -8.224 7.228 -4.168 1.00 97.94 98 THR A N 1
ATOM 789 C CA . THR A 1 98 ? -9.187 7.193 -3.059 1.00 97.94 98 THR A CA 1
ATOM 790 C C . THR A 1 98 ? -10.609 6.992 -3.550 1.00 97.94 98 THR A C 1
ATOM 792 O O . THR A 1 98 ? -10.970 7.408 -4.653 1.00 97.94 98 THR A O 1
ATOM 795 N N . THR A 1 99 ? -11.455 6.405 -2.704 1.00 97.62 99 THR A N 1
ATOM 796 C CA . THR A 1 99 ? -12.900 6.324 -2.968 1.00 97.62 99 THR A CA 1
ATOM 797 C C . THR A 1 99 ? -13.579 7.698 -2.946 1.00 97.62 99 THR A C 1
ATOM 799 O O . THR A 1 99 ? -14.665 7.850 -3.495 1.00 97.62 99 THR A O 1
ATOM 802 N N . ALA A 1 100 ? -12.919 8.721 -2.390 1.00 96.44 100 ALA A N 1
ATOM 803 C CA . ALA A 1 100 ? -13.365 10.114 -2.422 1.00 96.44 100 ALA A CA 1
ATOM 804 C C . ALA A 1 100 ? -13.077 10.828 -3.761 1.00 96.44 100 ALA A C 1
ATOM 806 O O . ALA A 1 100 ? -13.355 12.019 -3.894 1.00 96.44 100 ALA A O 1
ATOM 807 N N . GLY A 1 101 ? -12.528 10.125 -4.758 1.00 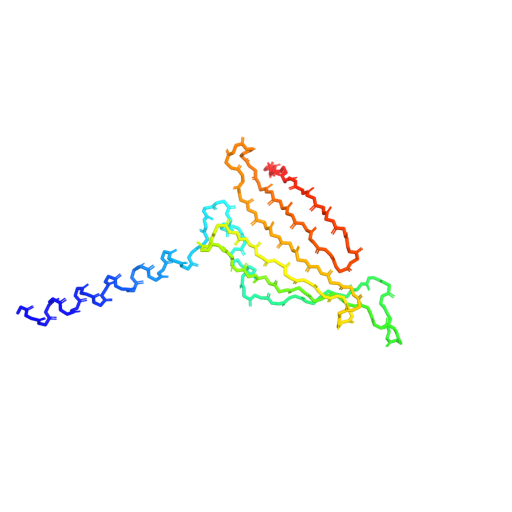95.69 101 GLY A N 1
ATOM 808 C CA . GLY A 1 101 ? -12.425 10.620 -6.133 1.00 95.69 101 GLY A CA 1
ATOM 809 C C . GLY A 1 101 ? -11.233 11.536 -6.408 1.00 95.69 101 GLY A C 1
ATOM 810 O O . GLY A 1 101 ? -11.215 12.210 -7.437 1.00 95.69 101 GLY A O 1
ATOM 811 N N . PHE A 1 102 ? -10.230 11.565 -5.527 1.00 95.88 102 PHE A N 1
ATOM 812 C CA . PHE A 1 102 ? -8.994 12.310 -5.764 1.00 95.88 102 PHE A CA 1
ATOM 813 C C . PHE A 1 102 ? -7.775 11.390 -5.851 1.00 95.88 102 PHE A C 1
ATOM 815 O O . PHE A 1 102 ? -7.799 10.219 -5.466 1.00 95.88 102 PHE A O 1
ATOM 822 N N . THR A 1 103 ? -6.688 11.934 -6.394 1.00 97.12 103 THR A N 1
ATOM 823 C CA . THR A 1 103 ? -5.401 11.246 -6.505 1.00 97.12 103 THR A CA 1
ATOM 824 C C . THR A 1 103 ? -4.289 12.148 -6.000 1.00 97.12 103 THR A C 1
ATOM 826 O O . THR A 1 103 ? -4.251 13.339 -6.311 1.00 97.12 103 THR A O 1
ATOM 829 N N . THR A 1 104 ? -3.360 11.579 -5.240 1.00 97.12 104 THR A N 1
ATOM 830 C CA . THR A 1 104 ? -2.162 12.276 -4.765 1.00 97.12 104 THR A CA 1
ATOM 831 C C . THR A 1 104 ? -0.923 11.552 -5.263 1.00 97.12 104 THR A C 1
ATOM 833 O O . THR A 1 104 ? -0.867 10.327 -5.239 1.00 97.12 104 THR A O 1
ATOM 836 N N . ASN A 1 105 ? 0.081 12.306 -5.707 1.00 96.88 105 ASN A N 1
ATOM 837 C CA . ASN A 1 105 ? 1.383 11.760 -6.069 1.00 96.88 105 ASN A CA 1
ATOM 838 C C . ASN A 1 105 ? 2.430 12.248 -5.072 1.00 96.88 105 ASN A C 1
ATOM 840 O O . ASN A 1 105 ? 2.439 13.429 -4.723 1.00 96.88 105 ASN A O 1
ATOM 844 N N . ALA A 1 106 ? 3.321 11.359 -4.647 1.00 92.56 106 ALA A N 1
ATOM 845 C CA . ALA A 1 106 ? 4.420 11.690 -3.752 1.00 92.56 106 ALA A CA 1
ATOM 846 C C . ALA A 1 106 ? 5.762 11.219 -4.321 1.00 92.56 106 ALA A C 1
ATOM 848 O O . ALA A 1 106 ? 5.844 10.254 -5.083 1.00 92.56 106 ALA A O 1
ATOM 849 N N . TYR A 1 107 ? 6.824 11.915 -3.926 1.00 90.19 107 TYR A N 1
ATOM 850 C CA . TYR A 1 107 ? 8.208 11.502 -4.122 1.00 90.19 107 TYR A CA 1
ATOM 851 C C . TYR A 1 107 ? 8.892 11.465 -2.754 1.00 90.19 107 TYR A C 1
ATOM 853 O O . TYR A 1 107 ? 8.659 12.337 -1.916 1.00 90.19 107 TYR A O 1
ATOM 861 N N . TYR A 1 108 ? 9.719 10.451 -2.511 1.00 85.06 108 TYR A N 1
ATOM 862 C CA . TYR A 1 108 ? 10.351 10.250 -1.208 1.00 85.06 108 TYR A CA 1
ATOM 863 C C . TYR A 1 108 ? 11.821 10.661 -1.260 1.00 85.06 108 TYR A C 1
ATOM 865 O O . TYR A 1 108 ? 12.600 10.167 -2.078 1.00 85.06 108 TYR A O 1
ATOM 873 N N . ILE A 1 109 ? 12.230 11.537 -0.346 1.00 78.88 109 ILE A N 1
ATOM 874 C CA . ILE A 1 109 ? 13.642 11.880 -0.168 1.00 78.88 109 ILE A CA 1
ATOM 875 C C . ILE A 1 109 ? 14.225 10.911 0.858 1.00 78.88 109 ILE A C 1
ATOM 877 O O . ILE A 1 109 ? 13.971 11.038 2.055 1.00 78.88 109 ILE A O 1
ATOM 881 N N . LEU A 1 110 ? 15.008 9.941 0.389 1.00 69.50 110 LEU A N 1
ATOM 882 C CA . LEU A 1 110 ? 15.763 9.051 1.265 1.00 69.50 110 LEU A CA 1
ATOM 883 C C . LEU A 1 110 ? 16.964 9.825 1.819 1.00 69.50 110 LEU A C 1
ATOM 885 O O . LEU A 1 110 ? 17.836 10.250 1.063 1.00 69.50 110 LEU A O 1
ATOM 889 N N . ARG A 1 111 ? 16.994 10.040 3.137 1.00 73.50 111 ARG A N 1
ATOM 890 C CA . ARG A 1 111 ? 18.142 10.618 3.845 1.00 73.50 111 ARG A CA 1
ATOM 891 C C . ARG A 1 111 ? 18.687 9.585 4.817 1.00 73.50 111 ARG A C 1
ATOM 893 O O . ARG A 1 111 ? 17.934 9.060 5.632 1.00 73.50 111 ARG A O 1
ATOM 900 N N . THR A 1 112 ? 19.984 9.319 4.746 1.00 69.06 112 THR A N 1
ATOM 901 C CA . THR A 1 112 ? 20.682 8.578 5.795 1.00 69.06 112 THR A CA 1
ATOM 902 C C . THR A 1 112 ? 20.827 9.504 6.996 1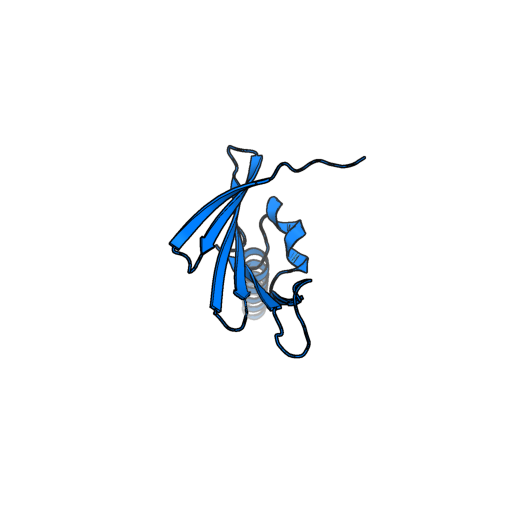.00 69.06 112 THR A C 1
ATOM 904 O O . THR A 1 112 ? 21.327 10.621 6.855 1.00 69.06 112 THR A O 1
ATOM 907 N N . ILE A 1 113 ? 20.340 9.069 8.154 1.00 73.50 113 ILE A N 1
ATOM 908 C CA . ILE A 1 113 ? 20.574 9.758 9.422 1.00 73.50 113 ILE A CA 1
ATOM 909 C C . ILE A 1 113 ? 21.835 9.111 10.001 1.00 73.50 113 ILE A C 1
ATOM 911 O O . ILE A 1 113 ? 21.804 7.924 10.323 1.00 73.50 113 ILE A O 1
ATOM 915 N N . ASN A 1 114 ? 22.939 9.861 10.012 1.00 59.34 114 ASN A N 1
ATOM 916 C CA . ASN A 1 114 ? 24.199 9.467 10.651 1.00 59.34 114 ASN A CA 1
ATOM 917 C C . ASN A 1 114 ? 24.197 9.894 12.117 1.00 59.34 114 ASN A C 1
ATOM 919 O O . ASN A 1 114 ? 23.679 11.004 12.384 1.00 59.34 114 ASN A O 1
#

Sequence (114 aa):
MKKIIVILFFGLLIAQNNEINSLSEHLKPFERYLGKTFKGEFATSTKEKPVFDVSHWERALNGRAIRIMHSVNDGEYGGESIITWDVKKNSLVSSYFTTAGFTTNAYYILRTIN